Protein AF-A0A0L6VME2-F1 (afdb_monomer)

Secondary structure (DSSP, 8-state):
--PPP-HHHHHHHHHHHHHHHHHHHHS-HHHHHHHHHHHHIIIIII-TTHHHHHHHH---TT----GGGS--TTHHHHHHHHHHTS-EEEESTT-EEE--SSS----PPPEEEEE-SSS-EEEE--S-GGGSSSPPPP--

Foldseek 3Di:
DDDDDPPVVVVVVVVVVVVVVVVLVPDDPVLNVLVVVVVCCCVPVQCPPPPLQCVLCDDDPDDPNDPSVDDDPPNVQQVCCQVVVAKEWEDDVDTDIDHHSSDDDDDDQYWYWYQDVDNDIDTDDDPDSPPPDDDDDPDD

Organism: NCBI:txid27349

Nearest PDB structures (foldseek):
  4bou-assembly1_A-2  TM=4.539E-01  e=1.266E+00  Homo sapiens
  3phw-assembly3_E  TM=4.637E-01  e=2.120E+00  Crimean-Congo hemorrhagic fever virus strain IbAr10200
  7pl7-assembly1_A  TM=4.457E-01  e=4.596E+00  Saccharomyces cerevisiae
  8cas-assembly1_x  TM=3.326E-01  e=4.596E+00  Saccharomyces cerevisiae W303

Mean predicted aligned error: 12.72 Å

pLDDT: mean 76.54, std 13.93, range [37.0, 94.31]

Structure (mmCIF, N/CA/C/O backbone):
data_AF-A0A0L6VME2-F1
#
_entry.id   AF-A0A0L6VME2-F1
#
loop_
_atom_site.group_PDB
_atom_site.id
_atom_site.type_symbol
_atom_site.label_atom_id
_atom_site.label_alt_id
_atom_site.label_comp_id
_atom_site.label_asym_id
_atom_site.label_entity_id
_atom_site.label_seq_id
_atom_site.pdbx_PDB_ins_code
_atom_site.Cartn_x
_atom_site.Cartn_y
_atom_site.Cartn_z
_atom_site.occupancy
_atom_site.B_iso_or_equiv
_atom_site.auth_seq_id
_atom_site.auth_comp_id
_atom_site.auth_asym_id
_atom_site.auth_atom_id
_atom_site.pdbx_PDB_model_num
ATOM 1 N N . ASP A 1 1 ? 18.064 25.809 -27.129 1.00 37.00 1 ASP A N 1
ATOM 2 C CA . ASP A 1 1 ? 16.625 25.497 -27.168 1.00 37.00 1 ASP A CA 1
ATOM 3 C C . ASP A 1 1 ? 16.072 25.312 -25.768 1.00 37.00 1 ASP A C 1
ATOM 5 O O . ASP A 1 1 ? 16.324 24.297 -25.136 1.00 37.00 1 ASP A O 1
ATOM 9 N N . LEU A 1 2 ? 15.402 26.344 -25.249 1.00 39.47 2 LEU A N 1
ATOM 10 C CA . LEU A 1 2 ? 14.702 26.310 -23.964 1.00 39.47 2 LEU A CA 1
ATOM 11 C C . LEU A 1 2 ? 13.252 25.902 -24.243 1.00 39.47 2 LEU A C 1
ATOM 13 O O . LEU A 1 2 ? 12.488 26.678 -24.816 1.00 39.47 2 LEU A O 1
ATOM 17 N N . THR A 1 3 ? 12.883 24.675 -23.890 1.00 46.56 3 THR A N 1
ATOM 18 C CA . THR A 1 3 ? 11.490 24.215 -23.925 1.00 46.56 3 THR A CA 1
ATOM 19 C C . THR A 1 3 ? 10.627 25.070 -22.987 1.00 46.56 3 THR A C 1
ATOM 21 O O . THR A 1 3 ? 11.062 25.334 -21.862 1.00 46.56 3 THR A O 1
ATOM 24 N N . PRO A 1 4 ? 9.417 25.499 -23.394 1.00 47.38 4 PRO A N 1
ATOM 25 C CA . PRO A 1 4 ? 8.531 26.263 -22.523 1.00 47.38 4 PRO A CA 1
ATOM 26 C C . PRO A 1 4 ? 8.139 25.419 -21.308 1.00 47.38 4 PRO A C 1
ATOM 28 O O . PRO A 1 4 ? 7.663 24.295 -21.461 1.00 47.38 4 PRO A O 1
ATOM 31 N N . LEU A 1 5 ? 8.343 25.963 -20.108 1.00 47.47 5 LEU A N 1
ATOM 32 C CA . LEU A 1 5 ? 7.881 25.360 -18.862 1.00 47.47 5 LEU A CA 1
ATOM 33 C C . LEU A 1 5 ? 6.345 25.269 -18.907 1.00 47.47 5 LEU A C 1
ATOM 35 O O . LEU A 1 5 ? 5.666 26.272 -19.127 1.00 47.47 5 LEU A O 1
ATOM 39 N N . ASP A 1 6 ? 5.807 24.064 -18.741 1.00 46.47 6 ASP A N 1
ATOM 40 C CA . ASP A 1 6 ? 4.380 23.754 -18.846 1.00 46.47 6 ASP A CA 1
ATOM 41 C C . ASP A 1 6 ? 3.564 24.470 -17.745 1.00 46.47 6 ASP A C 1
ATOM 43 O O . ASP A 1 6 ? 3.456 24.017 -16.602 1.00 46.47 6 ASP A O 1
ATOM 47 N N . TYR A 1 7 ? 2.987 25.627 -18.089 1.00 46.44 7 TYR A N 1
ATOM 48 C CA . TYR A 1 7 ? 2.156 26.465 -17.212 1.00 46.44 7 TYR A CA 1
ATOM 49 C C . TYR A 1 7 ? 0.909 25.739 -16.660 1.00 46.44 7 TYR A C 1
ATOM 51 O O . TYR A 1 7 ? 0.327 26.176 -15.663 1.00 46.44 7 TYR A O 1
ATOM 59 N N . SER A 1 8 ? 0.492 24.623 -17.270 1.00 51.44 8 SER A N 1
ATOM 60 C CA . SER A 1 8 ? -0.668 23.839 -16.827 1.00 51.44 8 SER A CA 1
ATOM 61 C C . SER A 1 8 ? -0.416 23.135 -15.488 1.00 51.44 8 SER A C 1
ATOM 63 O O . SER A 1 8 ? -1.278 23.122 -14.603 1.00 51.44 8 SER A O 1
ATOM 65 N N . GLN A 1 9 ? 0.796 22.616 -15.284 1.00 50.75 9 GLN A N 1
ATOM 66 C CA . GLN A 1 9 ? 1.153 21.865 -14.077 1.00 50.75 9 GLN A CA 1
ATOM 67 C C . GLN A 1 9 ? 1.277 22.768 -12.844 1.00 50.75 9 GLN A C 1
ATOM 69 O O . GLN A 1 9 ? 0.883 22.388 -11.741 1.00 50.75 9 GLN A O 1
ATOM 74 N N . THR A 1 10 ? 1.756 24.001 -13.021 1.00 57.34 10 THR A N 1
ATOM 75 C CA . THR A 1 10 ? 1.914 24.971 -11.924 1.00 57.34 10 THR A CA 1
ATOM 76 C C . THR A 1 10 ? 0.573 25.444 -11.366 1.00 57.34 10 THR A C 1
ATOM 78 O O . THR A 1 10 ? 0.460 25.678 -10.161 1.00 57.34 10 THR A O 1
ATOM 81 N N . SER A 1 11 ? -0.457 25.555 -12.210 1.00 66.06 11 SER A N 1
ATOM 82 C CA . SER A 1 11 ? -1.818 25.895 -11.778 1.00 66.06 11 SER A CA 1
ATOM 83 C C . SER A 1 11 ? -2.449 24.769 -10.954 1.00 66.06 11 SER A C 1
ATOM 85 O O . SER A 1 11 ? -2.953 25.025 -9.859 1.00 66.06 11 SER A O 1
ATOM 87 N N . HIS A 1 12 ? -2.328 23.520 -11.415 1.00 55.12 12 HIS A N 1
ATOM 88 C CA . HIS A 1 12 ? -2.872 22.364 -10.702 1.00 55.12 12 HIS A CA 1
ATOM 89 C C . HIS A 1 12 ? -2.216 22.175 -9.323 1.00 55.12 12 HIS A C 1
ATOM 91 O O . HIS A 1 12 ? -2.899 21.900 -8.330 1.00 55.12 12 HIS A O 1
ATOM 97 N N . THR A 1 13 ? -0.897 22.342 -9.243 1.00 63.59 13 THR A N 1
ATOM 98 C CA . THR A 1 13 ? -0.157 22.222 -7.982 1.00 63.59 13 THR A CA 1
ATOM 99 C C . THR A 1 13 ? -0.572 23.299 -6.982 1.00 63.59 13 THR A C 1
ATOM 101 O O . THR A 1 13 ? -0.812 22.986 -5.817 1.00 63.59 13 THR A O 1
ATOM 104 N N . LYS A 1 14 ? -0.746 24.551 -7.428 1.00 68.69 14 LYS A N 1
ATOM 105 C CA . LYS A 1 14 ? -1.225 25.642 -6.564 1.00 68.69 14 LYS A CA 1
ATOM 106 C C . LYS A 1 14 ? -2.613 25.360 -5.998 1.00 68.69 14 LYS A C 1
ATOM 108 O O . LYS A 1 14 ? -2.819 25.529 -4.803 1.00 68.69 14 LYS A O 1
ATOM 113 N N . GLU A 1 15 ? -3.533 24.871 -6.823 1.00 73.06 15 GLU A N 1
ATOM 114 C CA . GLU A 1 15 ? -4.885 24.534 -6.374 1.00 73.06 15 GLU A CA 1
ATOM 115 C C . GLU A 1 15 ? -4.884 23.428 -5.305 1.00 73.06 15 GLU A C 1
ATOM 117 O O . GLU A 1 15 ? -5.576 23.536 -4.290 1.00 73.06 15 GLU A O 1
ATOM 122 N N . LYS A 1 16 ? -4.067 22.383 -5.493 1.00 70.62 16 LYS A N 1
ATOM 123 C CA . LYS A 1 16 ? -3.894 21.310 -4.501 1.00 70.62 16 LYS A CA 1
ATOM 124 C C . LYS A 1 16 ? -3.357 21.848 -3.173 1.00 70.62 16 LYS A C 1
ATOM 126 O O . LYS A 1 16 ? -3.904 21.510 -2.127 1.00 70.62 16 LYS A O 1
ATOM 131 N N . ILE A 1 17 ? -2.347 22.719 -3.217 1.00 72.44 17 ILE A N 1
ATOM 132 C CA . ILE A 1 17 ? -1.782 23.360 -2.019 1.00 72.44 17 ILE A CA 1
ATOM 133 C C . ILE A 1 17 ? -2.854 24.181 -1.294 1.00 72.44 17 ILE A C 1
ATOM 135 O O . ILE A 1 17 ? -3.020 24.032 -0.085 1.00 72.44 17 ILE A O 1
ATOM 139 N N . THR A 1 18 ? -3.634 24.985 -2.019 1.00 82.50 18 THR A N 1
ATOM 140 C CA . THR A 1 18 ? -4.702 25.801 -1.425 1.00 82.50 18 THR A CA 1
ATOM 141 C C . THR A 1 18 ? -5.779 24.946 -0.754 1.00 82.50 18 THR A C 1
ATOM 143 O O . THR A 1 18 ? -6.236 25.285 0.336 1.00 82.50 18 THR A O 1
ATOM 146 N N . ARG A 1 19 ? -6.159 23.809 -1.351 1.00 74.81 19 ARG A N 1
ATOM 147 C CA . ARG A 1 19 ? -7.125 22.878 -0.741 1.00 74.81 19 ARG A CA 1
ATOM 148 C C . ARG A 1 19 ? -6.590 22.242 0.542 1.00 74.81 19 ARG A C 1
ATOM 150 O O . ARG A 1 19 ? -7.326 22.164 1.521 1.00 74.81 19 ARG A O 1
ATOM 157 N N . ILE A 1 20 ? -5.319 21.837 0.557 1.00 75.62 20 ILE A N 1
ATOM 158 C CA . ILE A 1 20 ? -4.669 21.292 1.760 1.00 75.62 20 ILE A CA 1
ATOM 159 C C . ILE A 1 20 ? -4.629 22.354 2.862 1.00 75.62 20 ILE A C 1
ATOM 161 O O . ILE A 1 20 ? -5.019 22.083 3.995 1.00 75.62 20 ILE A O 1
ATOM 165 N N . GLN A 1 21 ? -4.239 23.585 2.524 1.00 78.25 21 GLN A N 1
ATOM 166 C CA . GLN A 1 21 ? -4.208 24.700 3.473 1.00 78.25 21 GLN A CA 1
ATOM 167 C C . GLN A 1 21 ? -5.590 24.994 4.065 1.00 78.25 21 GLN A C 1
ATOM 169 O O . GLN A 1 21 ? -5.711 25.147 5.279 1.00 78.25 21 GLN A O 1
ATOM 174 N N . ALA A 1 22 ? -6.636 25.019 3.236 1.00 83.19 22 ALA A N 1
ATOM 175 C CA . ALA A 1 22 ? -8.007 25.205 3.704 1.00 83.19 22 ALA A CA 1
ATOM 176 C C . ALA A 1 22 ? -8.451 24.060 4.632 1.00 83.19 22 ALA A C 1
ATOM 178 O O . ALA A 1 22 ? -9.025 24.313 5.688 1.00 83.19 22 ALA A O 1
ATOM 179 N N . SER A 1 23 ? -8.118 22.811 4.291 1.00 77.38 23 SER A N 1
ATOM 180 C CA . SER A 1 23 ? -8.423 21.647 5.130 1.00 77.38 23 SER A CA 1
ATOM 181 C C . SER A 1 23 ? -7.748 21.736 6.503 1.00 77.38 23 SER A C 1
ATOM 183 O O . SER A 1 23 ? -8.403 21.531 7.523 1.00 77.38 23 SER A O 1
ATOM 185 N N . LEU A 1 24 ? -6.466 22.112 6.554 1.00 76.81 24 LEU A N 1
ATOM 186 C CA . LEU A 1 24 ? -5.713 22.271 7.807 1.00 76.81 24 LEU A CA 1
ATOM 187 C C . LEU A 1 24 ? -6.274 23.387 8.704 1.00 76.81 24 LEU A C 1
ATOM 189 O O . LEU A 1 24 ? -6.203 23.298 9.933 1.00 76.81 24 LEU A O 1
ATOM 193 N N . GLN A 1 25 ? -6.846 24.435 8.104 1.00 83.31 25 GLN A N 1
ATOM 194 C CA . GLN A 1 25 ? -7.481 25.534 8.835 1.00 83.31 25 GLN A CA 1
ATOM 195 C C . GLN A 1 25 ? -8.808 25.130 9.484 1.00 83.31 25 GLN A C 1
ATOM 197 O O . GLN A 1 25 ? -9.158 25.688 10.521 1.00 83.31 25 GLN A O 1
ATOM 202 N N . THR A 1 26 ? -9.518 24.150 8.916 1.00 88.38 26 THR A N 1
ATOM 203 C CA . THR A 1 26 ? -10.783 23.641 9.477 1.00 88.38 26 THR A CA 1
ATOM 204 C C . THR A 1 26 ? -10.606 22.631 10.613 1.00 88.38 26 THR A C 1
ATOM 206 O O . THR A 1 26 ? -11.573 22.328 11.305 1.00 88.38 26 THR A O 1
ATOM 209 N N . MET A 1 27 ? -9.388 22.128 10.829 1.00 87.25 27 MET A N 1
ATOM 210 C CA . MET A 1 27 ? -9.078 21.149 11.876 1.00 87.25 27 MET A CA 1
ATOM 211 C C . MET A 1 27 ? -8.888 21.801 13.246 1.00 87.25 27 MET A C 1
ATOM 213 O O . MET A 1 27 ? -8.361 22.919 13.355 1.00 87.25 27 MET A O 1
ATOM 217 N N . THR A 1 28 ? -9.240 21.063 14.300 1.00 90.94 28 THR A N 1
ATOM 218 C CA . THR A 1 28 ? -8.889 21.446 15.672 1.00 90.94 28 THR A CA 1
ATOM 219 C C . THR A 1 28 ? -7.365 21.444 15.866 1.00 90.94 28 THR A C 1
ATOM 221 O O . THR A 1 28 ? -6.650 20.761 15.128 1.00 90.94 28 THR A O 1
ATOM 224 N N . PRO A 1 29 ? -6.827 22.185 16.855 1.00 85.31 29 PRO A N 1
ATOM 225 C CA . PRO A 1 29 ? -5.385 22.210 17.115 1.00 85.31 29 PRO A CA 1
ATOM 226 C C . PRO A 1 29 ? -4.779 20.814 17.322 1.00 85.31 29 PRO A C 1
ATOM 228 O O . PRO A 1 29 ? -3.726 20.527 16.766 1.00 85.31 29 PRO A O 1
ATOM 231 N N . PHE A 1 30 ? -5.488 19.936 18.038 1.00 77.88 30 PHE A N 1
ATOM 232 C CA . PHE A 1 30 ? -5.061 18.560 18.304 1.00 77.88 30 PHE A CA 1
ATOM 233 C C . PHE A 1 30 ? -5.048 17.683 17.041 1.00 77.88 30 PHE A C 1
ATOM 235 O O . PHE A 1 30 ? -4.090 16.959 16.786 1.00 77.88 30 PHE A O 1
ATOM 242 N N . GLU A 1 31 ? -6.092 17.760 16.211 1.00 74.62 31 GLU A N 1
ATOM 243 C CA . GLU A 1 31 ? -6.132 17.025 14.938 1.00 74.62 31 GLU A CA 1
ATOM 244 C C . GLU A 1 31 ? -5.047 17.506 13.976 1.00 74.62 31 GLU A C 1
ATOM 246 O O . GLU A 1 31 ? -4.447 16.700 13.269 1.00 74.62 31 GLU A O 1
ATOM 251 N N . ARG A 1 32 ? -4.776 18.815 13.969 1.00 78.19 32 ARG A N 1
ATOM 252 C CA . ARG A 1 32 ? -3.732 19.419 13.143 1.00 78.19 32 ARG A CA 1
ATOM 253 C C . ARG A 1 32 ? -2.344 18.939 13.549 1.00 78.19 32 ARG A C 1
ATOM 255 O O . ARG A 1 32 ? -1.564 18.617 12.664 1.00 78.19 32 ARG A O 1
ATOM 262 N N . GLU A 1 33 ? -2.053 18.883 14.846 1.00 78.06 33 GLU A N 1
ATOM 263 C CA . GLU A 1 33 ? -0.786 18.366 15.380 1.00 78.06 33 GLU A CA 1
ATOM 264 C C . GLU A 1 33 ? -0.575 16.909 14.955 1.00 78.06 33 GLU A C 1
ATOM 266 O O . GLU A 1 33 ? 0.392 16.612 14.264 1.00 78.06 33 GLU A O 1
ATOM 271 N N . LYS A 1 34 ? -1.570 16.038 15.172 1.00 75.31 34 LYS A N 1
ATOM 272 C CA . LYS A 1 34 ? -1.517 14.640 14.707 1.00 75.31 34 LYS A CA 1
ATOM 273 C C . LYS A 1 34 ? -1.307 14.521 13.187 1.00 75.31 34 LYS A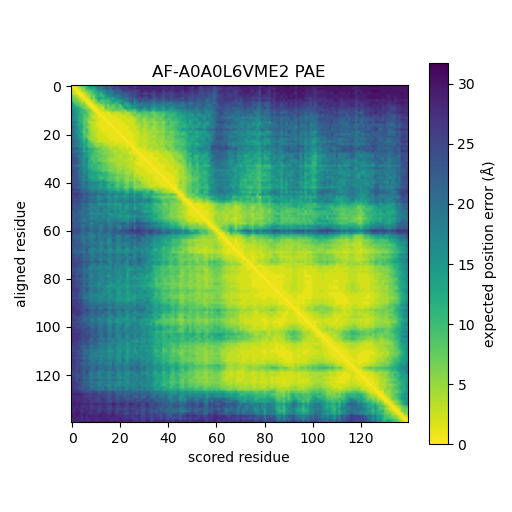 C 1
ATOM 275 O O . LYS A 1 34 ? -0.630 13.606 12.711 1.00 75.31 34 LYS A O 1
ATOM 280 N N . HIS A 1 35 ? -1.925 15.411 12.412 1.00 72.38 35 HIS A N 1
ATOM 281 C CA . HIS A 1 35 ? -1.794 15.419 10.956 1.00 72.38 35 HIS A CA 1
ATOM 282 C C . HIS A 1 35 ? -0.402 15.881 10.507 1.00 72.38 35 HIS A C 1
ATOM 284 O O . HIS A 1 35 ? 0.148 15.319 9.564 1.00 72.38 35 HIS A O 1
ATOM 290 N N . LEU A 1 36 ? 0.177 16.872 11.189 1.00 76.19 36 LEU A N 1
ATOM 291 C 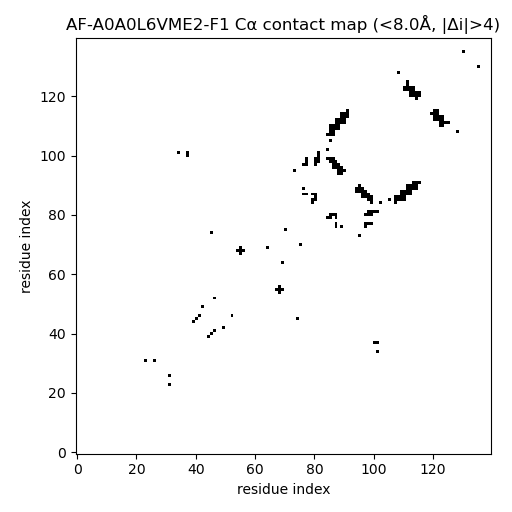CA . LEU A 1 36 ? 1.538 17.344 10.942 1.00 76.19 36 LEU A CA 1
ATOM 292 C C . LEU A 1 36 ? 2.573 16.291 11.342 1.00 76.19 36 LEU A C 1
ATOM 294 O O . LEU A 1 36 ? 3.442 16.007 10.527 1.00 76.19 36 LEU A O 1
ATOM 298 N N . ASP A 1 37 ? 2.403 15.629 12.486 1.00 72.25 37 ASP A N 1
ATOM 299 C CA . ASP A 1 37 ? 3.259 14.515 12.913 1.00 72.25 37 ASP A CA 1
ATOM 300 C C . ASP A 1 37 ? 3.214 13.354 11.910 1.00 72.25 37 ASP A C 1
ATOM 302 O O . ASP A 1 37 ? 4.234 12.743 11.605 1.00 72.25 37 ASP A O 1
ATOM 306 N N . SER A 1 38 ? 2.037 13.060 11.338 1.00 66.62 38 SER A N 1
ATOM 307 C CA . SER A 1 38 ? 1.924 12.067 10.258 1.00 66.62 38 SER A CA 1
ATOM 308 C C . SER A 1 38 ? 2.665 12.510 8.998 1.00 66.62 38 SER A C 1
ATOM 310 O O . SER A 1 38 ? 3.317 11.692 8.358 1.00 66.62 38 SER A O 1
ATOM 312 N N . ILE A 1 39 ? 2.588 13.792 8.627 1.00 71.44 39 ILE A N 1
ATOM 313 C CA . ILE A 1 39 ? 3.311 14.337 7.468 1.00 71.44 39 ILE A CA 1
ATOM 314 C C . ILE A 1 39 ? 4.823 14.293 7.708 1.00 71.44 39 ILE A C 1
ATOM 316 O O . ILE A 1 39 ? 5.560 13.878 6.818 1.00 71.44 39 ILE A O 1
ATOM 320 N N . GLU A 1 40 ? 5.286 14.686 8.889 1.00 70.12 40 GLU A N 1
ATOM 321 C CA . GLU A 1 40 ? 6.695 14.649 9.284 1.00 70.12 40 GLU A CA 1
ATOM 322 C C . GLU A 1 40 ? 7.215 13.210 9.308 1.00 70.12 40 GLU A C 1
ATOM 324 O O . GLU A 1 40 ? 8.219 12.913 8.670 1.00 70.12 40 GLU A O 1
ATOM 329 N N . TRP A 1 41 ? 6.468 12.275 9.900 1.00 65.69 41 TRP A N 1
ATOM 330 C CA . TRP A 1 41 ? 6.803 10.850 9.874 1.00 65.69 41 TRP A CA 1
ATOM 331 C C . TRP A 1 41 ? 6.893 10.295 8.448 1.00 65.69 41 TRP A C 1
ATOM 333 O O . TRP A 1 41 ? 7.823 9.551 8.121 1.00 65.69 41 TRP A O 1
ATOM 343 N N . ILE A 1 42 ? 5.961 10.690 7.577 1.00 63.78 42 ILE A N 1
ATOM 344 C CA . ILE A 1 42 ? 6.000 10.338 6.158 1.00 63.78 42 ILE A CA 1
ATOM 345 C C . ILE A 1 42 ? 7.278 10.907 5.512 1.00 63.78 42 ILE A C 1
ATOM 347 O O . ILE A 1 42 ? 8.0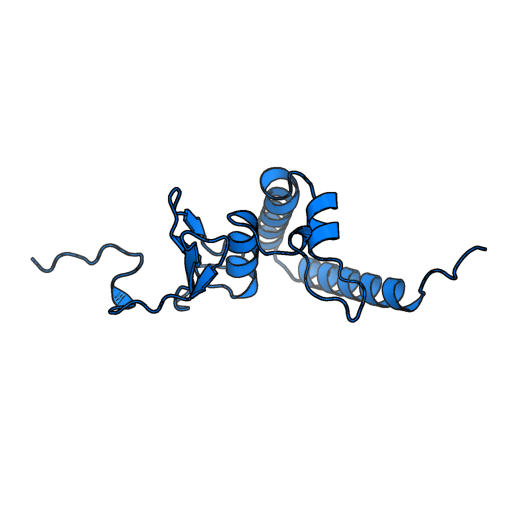04 10.177 4.838 1.00 63.78 42 ILE A O 1
ATOM 351 N N . LEU A 1 43 ? 7.585 12.187 5.714 1.00 66.12 43 LEU A N 1
ATOM 352 C CA . LEU A 1 43 ? 8.706 12.860 5.053 1.00 66.12 43 LEU A CA 1
ATOM 353 C C . LEU A 1 43 ? 10.082 12.419 5.577 1.00 66.12 43 LEU A C 1
ATOM 355 O O . LEU A 1 43 ? 10.997 12.251 4.774 1.00 66.12 43 LEU A O 1
ATOM 359 N N . GLU A 1 44 ? 10.232 12.204 6.882 1.00 62.62 44 GLU A N 1
ATOM 360 C CA . GLU A 1 44 ? 11.519 11.921 7.530 1.00 62.62 44 GLU A CA 1
ATOM 361 C C . GLU A 1 44 ? 11.795 10.423 7.706 1.00 62.62 44 GLU A C 1
ATOM 363 O O . GLU A 1 44 ? 12.925 9.964 7.521 1.00 62.62 44 GLU A O 1
ATOM 368 N N . GLY A 1 45 ? 10.769 9.642 8.052 1.00 58.19 45 GLY A N 1
ATOM 369 C CA . GLY A 1 45 ? 10.910 8.222 8.382 1.00 58.19 45 GLY A CA 1
ATOM 370 C C . GLY A 1 45 ? 10.681 7.274 7.207 1.00 58.19 45 GLY A C 1
ATOM 371 O O . GLY A 1 45 ? 11.184 6.152 7.218 1.00 58.19 45 GLY A O 1
ATOM 372 N N . PHE A 1 46 ? 9.922 7.701 6.196 1.00 59.00 46 PHE A N 1
ATOM 373 C CA . PHE A 1 46 ? 9.407 6.804 5.160 1.00 59.00 46 PHE A CA 1
ATOM 374 C C . PHE A 1 46 ? 9.994 7.068 3.762 1.00 59.00 46 PHE A C 1
ATOM 376 O O . PHE A 1 46 ? 10.279 6.120 3.024 1.00 59.00 46 PHE A O 1
ATOM 383 N N . PHE A 1 47 ? 10.275 8.325 3.414 1.00 60.94 47 PHE A N 1
ATOM 384 C CA . PHE A 1 47 ? 10.942 8.704 2.165 1.00 60.94 47 PHE A CA 1
ATOM 385 C C . PHE A 1 47 ? 12.445 8.965 2.372 1.00 60.94 47 PHE A C 1
ATOM 387 O O . PHE A 1 47 ? 12.916 10.082 2.181 1.00 60.94 47 PHE A O 1
ATOM 394 N N . HIS A 1 48 ? 13.250 7.936 2.672 1.00 58.84 48 HIS A N 1
ATOM 395 C CA . HIS A 1 48 ? 14.721 8.097 2.731 1.00 58.84 48 HIS A CA 1
ATOM 396 C C . HIS A 1 48 ? 15.336 8.614 1.416 1.00 58.84 48 HIS A C 1
ATOM 398 O O . HIS A 1 48 ? 16.480 9.066 1.393 1.00 58.84 48 HIS A O 1
ATOM 404 N N . ASN A 1 49 ? 14.586 8.543 0.312 1.00 67.38 49 ASN A N 1
ATOM 405 C CA . ASN A 1 49 ? 14.942 9.172 -0.947 1.00 67.38 49 ASN A CA 1
ATOM 406 C C . ASN A 1 49 ? 13.682 9.659 -1.685 1.00 67.38 49 ASN A C 1
ATOM 408 O O . ASN A 1 49 ? 13.148 8.983 -2.571 1.00 67.38 49 ASN A O 1
ATOM 412 N N . LEU A 1 50 ? 13.194 10.833 -1.273 1.00 70.50 50 LEU A N 1
ATOM 413 C CA . LEU A 1 50 ? 12.034 11.505 -1.866 1.00 70.50 50 LEU A CA 1
ATOM 414 C C . LEU A 1 50 ? 12.189 11.686 -3.385 1.00 70.50 50 LEU A C 1
ATOM 416 O O . LEU A 1 50 ? 11.229 11.492 -4.125 1.00 70.50 50 LEU A O 1
ATOM 420 N N . GLU A 1 51 ? 13.398 12.004 -3.853 1.00 71.56 51 GLU A N 1
ATOM 421 C CA . GLU A 1 51 ? 13.697 12.197 -5.276 1.00 71.56 51 GLU A CA 1
ATOM 422 C C . GLU A 1 51 ? 13.525 10.905 -6.074 1.00 71.56 51 GLU A C 1
ATOM 424 O O . GLU A 1 51 ? 12.852 10.902 -7.105 1.00 71.56 51 GLU A O 1
ATOM 429 N N . ASN A 1 52 ? 14.058 9.789 -5.569 1.00 71.31 52 ASN A N 1
ATOM 430 C CA . ASN A 1 52 ? 13.877 8.485 -6.195 1.00 71.31 52 ASN A CA 1
ATOM 431 C C . ASN A 1 52 ? 12.397 8.130 -6.263 1.00 71.31 52 ASN A C 1
ATOM 433 O O . ASN A 1 52 ? 11.924 7.755 -7.327 1.00 71.31 52 ASN A O 1
ATOM 437 N N . MET A 1 53 ? 11.648 8.279 -5.168 1.00 70.81 53 MET A N 1
ATOM 438 C CA . MET A 1 53 ? 10.218 7.965 -5.178 1.00 70.81 53 MET A CA 1
ATOM 439 C C . MET A 1 53 ? 9.412 8.875 -6.103 1.00 70.81 53 MET A C 1
ATOM 441 O O . MET A 1 53 ? 8.547 8.384 -6.827 1.00 70.81 53 MET A O 1
ATOM 445 N N . ALA A 1 54 ? 9.716 10.172 -6.136 1.00 75.81 54 ALA A N 1
ATOM 446 C CA . ALA A 1 54 ? 9.121 11.086 -7.102 1.00 75.81 54 ALA A CA 1
ATOM 447 C C . ALA A 1 54 ? 9.416 10.627 -8.538 1.00 75.81 54 ALA A C 1
ATOM 449 O O . ALA A 1 54 ? 8.502 10.587 -9.357 1.00 75.81 54 ALA A O 1
ATOM 450 N N . ALA A 1 55 ? 10.646 10.192 -8.821 1.00 74.69 55 ALA A N 1
ATOM 451 C CA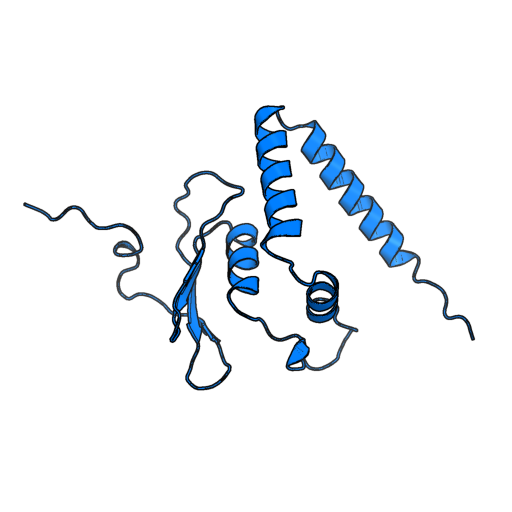 . ALA A 1 55 ? 11.027 9.639 -10.117 1.00 74.69 55 ALA A CA 1
ATOM 452 C C . ALA A 1 55 ? 10.338 8.297 -10.438 1.00 74.69 55 ALA A C 1
ATOM 454 O O . ALA A 1 55 ? 10.040 8.051 -11.601 1.00 74.69 55 ALA A O 1
ATOM 455 N N . GLN A 1 56 ? 10.044 7.447 -9.445 1.00 72.94 56 GLN A N 1
ATOM 456 C CA . GLN A 1 56 ? 9.287 6.200 -9.659 1.00 72.94 56 GLN A CA 1
ATOM 457 C C . GLN A 1 56 ? 7.815 6.462 -10.010 1.00 72.94 56 GLN A C 1
ATOM 459 O O . GLN A 1 56 ? 7.216 5.705 -10.771 1.00 72.94 56 GLN A O 1
ATOM 464 N N . ILE A 1 57 ? 7.222 7.515 -9.437 1.00 74.38 57 ILE A N 1
ATOM 465 C CA . ILE A 1 57 ? 5.808 7.879 -9.634 1.00 74.38 57 ILE A CA 1
ATOM 466 C C . ILE A 1 57 ? 5.631 8.767 -10.877 1.00 74.38 57 ILE A C 1
ATOM 468 O O . ILE A 1 57 ? 4.559 8.781 -11.489 1.00 74.38 57 ILE A O 1
ATOM 472 N N . TRP A 1 58 ? 6.665 9.516 -11.267 1.00 79.88 58 TRP A N 1
ATOM 473 C CA . TRP A 1 58 ? 6.627 10.402 -12.424 1.00 79.88 58 TRP A CA 1
ATOM 474 C C . TRP A 1 58 ? 6.689 9.618 -13.737 1.00 79.88 58 TRP A C 1
ATOM 476 O O . TRP A 1 58 ? 7.745 9.163 -14.164 1.00 79.88 58 TRP A O 1
ATOM 486 N N . VAL A 1 59 ? 5.550 9.506 -14.419 1.00 70.25 59 VAL A N 1
ATOM 487 C CA . VAL A 1 59 ? 5.442 8.804 -15.704 1.00 70.25 59 VAL A CA 1
ATOM 488 C C . VAL A 1 59 ? 5.226 9.808 -16.837 1.00 70.25 59 VAL A C 1
ATOM 490 O O . VAL A 1 59 ? 4.187 10.468 -16.906 1.00 70.25 59 VAL A O 1
ATOM 493 N N . ASP A 1 60 ? 6.173 9.876 -17.777 1.00 72.31 60 ASP A N 1
ATOM 494 C CA . ASP A 1 60 ? 5.947 10.525 -19.074 1.00 72.31 60 ASP A CA 1
ATOM 495 C C . ASP A 1 60 ? 4.888 9.748 -19.870 1.00 72.31 60 ASP A C 1
ATOM 497 O O . ASP A 1 60 ? 4.939 8.519 -19.980 1.00 72.31 60 ASP A O 1
ATOM 501 N N . LYS A 1 61 ? 3.913 10.465 -20.440 1.00 73.50 61 LYS A N 1
ATOM 502 C CA . LYS A 1 61 ? 2.721 9.861 -21.056 1.00 73.50 61 LYS A CA 1
ATOM 503 C C . LYS A 1 61 ? 3.090 8.820 -22.135 1.00 73.50 61 LYS A C 1
ATOM 505 O O . LYS A 1 61 ? 3.888 9.091 -23.028 1.00 73.50 61 LYS A O 1
ATOM 510 N N . ASN A 1 62 ? 2.413 7.666 -22.077 1.00 71.00 62 ASN A N 1
ATOM 511 C CA . ASN A 1 62 ? 2.352 6.593 -23.088 1.00 71.00 62 ASN A CA 1
ATOM 512 C C . ASN A 1 62 ? 3.580 5.673 -23.268 1.00 71.00 62 ASN A C 1
ATOM 514 O O . ASN A 1 62 ? 3.760 5.115 -24.351 1.00 71.00 62 ASN A O 1
ATOM 518 N N . LYS A 1 63 ? 4.398 5.442 -22.233 1.00 79.69 63 LYS A N 1
ATOM 519 C CA . LYS A 1 63 ? 5.457 4.410 -22.270 1.00 79.69 63 LYS A CA 1
ATOM 520 C C . LYS A 1 63 ? 5.107 3.188 -21.402 1.00 79.69 63 LYS A C 1
ATOM 522 O O . LYS A 1 63 ? 4.401 3.346 -20.406 1.00 79.69 63 LYS A O 1
ATOM 527 N N . PRO A 1 64 ? 5.592 1.976 -21.746 1.00 80.88 64 PRO A N 1
ATOM 528 C CA . PRO A 1 64 ? 5.491 0.810 -20.869 1.00 80.88 64 PRO A CA 1
ATOM 529 C C . PRO A 1 64 ? 6.115 1.076 -19.491 1.00 80.88 64 PRO A C 1
ATOM 531 O O . PRO A 1 64 ? 7.155 1.727 -19.398 1.00 80.88 64 PRO A O 1
ATOM 534 N N . CYS A 1 65 ? 5.500 0.542 -18.432 1.00 83.81 65 C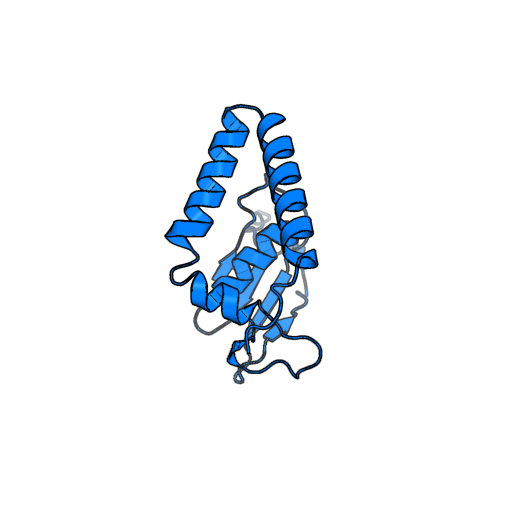YS A N 1
ATOM 535 C CA . CYS A 1 65 ? 6.002 0.662 -17.062 1.00 83.81 65 CYS A CA 1
ATOM 536 C C . CYS A 1 65 ? 7.292 -0.158 -16.888 1.00 83.81 65 CYS A C 1
ATOM 538 O O . CYS A 1 65 ? 7.263 -1.391 -16.821 1.00 83.81 65 CYS A O 1
ATOM 540 N N . VAL A 1 66 ? 8.435 0.527 -16.853 1.00 85.81 66 VAL A N 1
ATOM 541 C CA . VAL A 1 66 ? 9.752 -0.095 -16.655 1.00 85.81 66 VAL A CA 1
ATOM 542 C C . VAL A 1 66 ? 9.983 -0.445 -15.181 1.00 85.81 66 VAL A C 1
ATOM 544 O O . VAL A 1 66 ? 9.350 0.131 -14.303 1.00 85.81 66 VAL A O 1
ATOM 547 N N . ILE A 1 67 ? 10.920 -1.360 -14.901 1.00 86.31 67 ILE A N 1
ATOM 548 C CA . ILE A 1 67 ? 11.186 -1.898 -13.547 1.00 86.31 67 ILE A CA 1
ATOM 549 C C . ILE A 1 67 ? 11.427 -0.801 -12.503 1.00 86.31 67 ILE A C 1
ATOM 551 O O . ILE A 1 67 ? 11.002 -0.938 -11.361 1.00 86.31 67 ILE A O 1
ATOM 555 N N . SER A 1 68 ? 12.060 0.313 -12.881 1.00 82.50 68 SER A N 1
ATOM 556 C CA . SER A 1 68 ? 12.288 1.432 -11.959 1.00 82.50 68 SER A CA 1
ATOM 557 C C . SER A 1 68 ? 11.004 2.102 -11.463 1.00 82.50 68 SER A C 1
ATOM 559 O O . SER A 1 68 ? 11.064 2.814 -10.474 1.00 82.50 68 SER A O 1
ATOM 561 N N . HIS A 1 69 ? 9.867 1.874 -12.122 1.00 83.75 69 HIS A N 1
ATOM 562 C CA . HIS A 1 69 ? 8.550 2.401 -11.752 1.00 83.75 69 HIS A CA 1
ATOM 563 C C . HIS A 1 69 ? 7.658 1.321 -11.118 1.00 83.75 69 HIS A C 1
ATOM 565 O O . HIS A 1 69 ? 6.477 1.554 -10.858 1.00 83.75 69 HIS A O 1
ATOM 571 N N . TRP A 1 70 ? 8.180 0.107 -10.907 1.00 87.25 70 TRP A N 1
ATOM 572 C CA . TRP A 1 70 ? 7.417 -0.954 -10.262 1.00 87.25 70 TRP A CA 1
ATOM 573 C C . TRP A 1 70 ? 7.215 -0.643 -8.782 1.00 87.25 70 TRP A C 1
ATOM 575 O O . TRP A 1 70 ? 8.083 -0.085 -8.112 1.00 87.25 70 TRP A O 1
ATOM 585 N N . MET A 1 71 ? 6.060 -1.061 -8.266 1.00 84.31 71 MET A N 1
ATOM 586 C CA . MET A 1 71 ? 5.773 -0.990 -6.838 1.00 84.31 71 MET A CA 1
ATOM 587 C C . MET A 1 71 ? 6.825 -1.777 -6.053 1.00 84.31 71 MET A C 1
ATOM 589 O O . MET A 1 71 ? 7.174 -2.902 -6.413 1.00 84.31 71 MET A O 1
ATOM 593 N N . SER A 1 72 ? 7.297 -1.201 -4.953 1.00 83.88 72 SER A N 1
ATOM 594 C CA . SER A 1 72 ? 8.198 -1.858 -4.005 1.00 83.88 72 SER A CA 1
ATOM 595 C C . SER A 1 72 ? 7.580 -1.876 -2.609 1.00 83.88 72 SER A C 1
ATOM 597 O O . SER A 1 72 ? 6.899 -0.930 -2.210 1.00 83.88 72 SER A O 1
ATOM 599 N N . MET A 1 73 ? 7.782 -2.965 -1.869 1.00 84.44 73 MET A N 1
ATOM 600 C CA . MET A 1 73 ? 7.419 -3.074 -0.452 1.00 84.44 73 MET A CA 1
ATOM 601 C C . MET A 1 73 ? 8.683 -2.872 0.396 1.00 84.44 73 MET A C 1
ATOM 603 O O . MET A 1 73 ? 9.750 -3.321 -0.025 1.00 84.44 73 MET A O 1
ATOM 607 N N . PRO A 1 74 ? 8.602 -2.216 1.567 1.00 77.62 74 PRO A N 1
ATOM 608 C CA . PRO A 1 74 ? 7.383 -1.819 2.284 1.00 77.62 74 PRO A CA 1
ATOM 609 C C . PRO A 1 74 ? 6.747 -0.506 1.818 1.00 77.62 74 PRO A C 1
ATOM 611 O O . PRO A 1 74 ? 5.594 -0.238 2.137 1.00 77.62 74 PRO A O 1
ATOM 614 N N . THR A 1 75 ? 7.469 0.292 1.038 1.00 79.06 75 THR A N 1
ATOM 615 C CA . THR A 1 75 ? 7.078 1.641 0.631 1.00 79.06 75 THR A CA 1
ATOM 616 C C . THR A 1 75 ? 5.641 1.720 0.097 1.00 79.06 75 THR A C 1
ATOM 618 O O . THR A 1 75 ? 4.802 2.440 0.618 1.00 79.06 75 THR A O 1
ATOM 621 N N . THR A 1 76 ? 5.275 0.904 -0.882 1.00 85.81 76 THR A N 1
ATOM 622 C CA . THR A 1 76 ? 3.920 0.942 -1.457 1.00 85.81 76 THR A CA 1
ATOM 623 C C . THR A 1 76 ? 2.835 0.562 -0.437 1.00 85.81 76 THR A C 1
ATOM 625 O O . THR A 1 76 ? 1.717 1.060 -0.524 1.00 85.81 76 THR A O 1
ATOM 628 N N . GLY A 1 77 ? 3.153 -0.271 0.558 1.00 87.94 77 GLY A N 1
ATOM 629 C CA . GLY A 1 77 ? 2.213 -0.737 1.581 1.00 87.94 77 GLY A CA 1
ATOM 630 C C . GLY A 1 77 ? 1.615 0.401 2.407 1.00 87.94 77 GLY A C 1
ATOM 631 O O . GLY A 1 77 ? 0.397 0.465 2.554 1.00 87.94 77 GLY A O 1
ATOM 632 N N . ASN A 1 78 ? 2.442 1.349 2.855 1.00 82.56 78 ASN A N 1
ATOM 633 C CA . ASN A 1 78 ? 1.960 2.526 3.589 1.00 82.56 78 ASN A CA 1
ATOM 634 C C . ASN A 1 78 ? 1.148 3.481 2.697 1.00 82.56 78 ASN A C 1
ATOM 636 O O . ASN A 1 78 ? 0.165 4.060 3.144 1.00 82.56 78 ASN A O 1
ATOM 640 N N . LEU A 1 79 ? 1.485 3.626 1.412 1.00 85.62 79 LEU A N 1
ATOM 641 C CA . LEU A 1 79 ? 0.648 4.427 0.507 1.00 85.62 79 LEU A CA 1
ATOM 642 C C . LEU A 1 79 ? -0.736 3.795 0.322 1.00 85.62 79 LEU A C 1
ATOM 644 O O . LEU A 1 79 ? -1.745 4.495 0.352 1.00 85.62 79 LEU A O 1
ATOM 648 N N . LEU A 1 80 ? -0.790 2.472 0.156 1.00 90.38 80 LEU A N 1
ATOM 649 C CA . LEU A 1 80 ? -2.047 1.738 0.020 1.00 90.38 80 LEU A CA 1
ATOM 650 C C . LEU A 1 80 ? -2.902 1.839 1.288 1.00 90.38 80 LEU A C 1
ATOM 652 O O . LEU A 1 80 ? -4.116 2.020 1.181 1.00 90.38 80 LEU A O 1
ATOM 656 N N . VAL A 1 81 ? -2.282 1.745 2.468 1.00 90.56 81 VAL A N 1
ATOM 657 C CA . VAL A 1 81 ? -3.004 1.747 3.745 1.00 90.56 81 VAL A CA 1
ATOM 658 C C . VAL A 1 81 ? -3.719 3.074 3.994 1.00 90.56 81 VAL A C 1
ATOM 660 O O . VAL A 1 81 ? -4.896 3.082 4.360 1.00 90.56 81 VAL A O 1
ATOM 663 N N . GLU A 1 82 ? -3.041 4.187 3.707 1.00 88.75 82 GLU A N 1
ATOM 664 C CA . GLU A 1 82 ? -3.608 5.529 3.844 1.00 88.75 82 GLU A CA 1
ATOM 665 C C . GLU A 1 82 ? -4.621 5.830 2.735 1.00 88.75 82 GLU A C 1
ATOM 667 O O . GLU A 1 82 ? -5.719 6.307 3.014 1.00 88.75 82 GLU A O 1
ATOM 672 N N . LEU A 1 83 ? -4.301 5.498 1.476 1.00 89.81 83 LEU A N 1
ATOM 673 C CA . LEU A 1 83 ? -5.160 5.805 0.328 1.00 89.81 83 LEU A CA 1
ATOM 674 C C . LEU A 1 83 ? -6.516 5.098 0.406 1.00 89.81 83 LEU A C 1
ATOM 676 O O . LEU A 1 83 ? -7.550 5.699 0.113 1.00 89.81 83 LEU A O 1
ATOM 680 N N . TYR A 1 84 ? -6.512 3.815 0.768 1.00 91.19 84 TYR A N 1
ATOM 681 C CA . TYR A 1 84 ? -7.739 3.024 0.845 1.00 91.19 84 TYR A CA 1
ATOM 682 C C . TYR A 1 84 ? -8.380 3.054 2.229 1.00 91.19 84 TYR A C 1
ATOM 684 O O . TYR A 1 84 ? -9.519 2.599 2.373 1.00 91.19 84 TYR A O 1
ATOM 692 N N . ASN A 1 85 ? -7.684 3.598 3.232 1.00 91.19 85 ASN A N 1
ATOM 693 C CA . ASN A 1 85 ? -8.117 3.608 4.622 1.00 91.19 85 ASN A CA 1
ATOM 694 C C . ASN A 1 85 ? -8.448 2.188 5.138 1.00 91.19 85 ASN A C 1
ATOM 696 O O . ASN A 1 85 ? -9.475 1.964 5.786 1.00 91.19 85 ASN A O 1
ATOM 700 N N . ARG A 1 86 ? -7.615 1.196 4.792 1.00 91.69 86 ARG A N 1
ATOM 701 C CA . ARG A 1 86 ? -7.781 -0.218 5.190 1.00 91.69 86 ARG A CA 1
ATOM 702 C C . ARG A 1 86 ? -6.422 -0.840 5.488 1.00 91.69 86 ARG A C 1
ATOM 704 O O . ARG A 1 86 ? -5.473 -0.482 4.798 1.00 91.69 86 ARG A O 1
ATOM 711 N N . PRO A 1 87 ? -6.315 -1.792 6.430 1.00 91.00 87 PRO A N 1
ATOM 712 C CA . PRO A 1 87 ? -5.062 -2.495 6.689 1.00 91.00 87 PRO A CA 1
ATOM 713 C C . PRO A 1 87 ? -4.529 -3.219 5.444 1.00 91.00 87 PRO A C 1
ATOM 715 O O . PRO A 1 87 ? -5.307 -3.746 4.645 1.00 91.00 87 PRO A O 1
ATOM 718 N N . VAL A 1 88 ? -3.206 -3.287 5.303 1.00 91.81 88 VAL A N 1
ATOM 719 C CA . VAL A 1 88 ? -2.531 -3.999 4.207 1.00 91.81 88 VAL A CA 1
ATOM 720 C C . VAL A 1 88 ? -1.590 -5.040 4.796 1.00 91.81 88 VAL A C 1
ATOM 722 O O . VAL A 1 88 ? -0.712 -4.714 5.591 1.00 91.81 88 VAL A O 1
ATOM 725 N N . PHE A 1 89 ? -1.747 -6.290 4.375 1.00 91.75 89 PHE A N 1
ATOM 726 C CA . PHE A 1 89 ? -0.881 -7.404 4.742 1.00 91.75 89 PHE A CA 1
ATOM 727 C C . PHE A 1 89 ? -0.070 -7.834 3.532 1.00 91.75 89 PHE A C 1
ATOM 729 O O . PHE A 1 89 ? -0.612 -8.094 2.457 1.00 91.75 89 PHE A O 1
ATOM 736 N N . TYR A 1 90 ? 1.237 -7.914 3.726 1.00 92.06 90 TYR A N 1
ATOM 737 C CA . TYR A 1 90 ? 2.195 -8.277 2.704 1.00 92.06 90 TYR A CA 1
ATOM 738 C C . TYR A 1 90 ? 2.943 -9.546 3.111 1.00 92.06 90 TYR A C 1
ATOM 740 O O . TYR A 1 90 ? 3.675 -9.553 4.101 1.00 92.06 90 TYR A O 1
ATOM 748 N N . PHE A 1 91 ? 2.794 -10.606 2.320 1.00 91.81 91 PHE A N 1
ATOM 749 C CA . PHE A 1 91 ? 3.461 -11.884 2.530 1.00 91.81 91 PHE A CA 1
ATOM 750 C C . PHE A 1 91 ? 4.694 -12.025 1.637 1.00 91.81 91 PHE A C 1
ATOM 752 O O . PHE A 1 91 ? 4.619 -11.958 0.409 1.00 91.81 91 PHE A O 1
ATOM 759 N N . SER A 1 92 ? 5.841 -12.247 2.270 1.00 91.00 92 SER A N 1
ATOM 760 C CA . SER A 1 92 ? 7.111 -12.594 1.625 1.00 91.00 92 SER A CA 1
ATOM 761 C C . SER A 1 92 ? 8.045 -13.279 2.628 1.00 91.00 92 SER A C 1
ATOM 763 O O . SER A 1 92 ? 7.647 -13.537 3.767 1.00 91.00 92 SER A O 1
ATOM 765 N N . ALA A 1 93 ? 9.305 -13.514 2.244 1.00 89.06 93 ALA A N 1
ATOM 766 C CA . ALA A 1 93 ? 10.350 -13.949 3.178 1.00 89.06 93 ALA A CA 1
ATOM 767 C C . ALA A 1 93 ? 10.476 -13.021 4.406 1.00 89.06 93 ALA A C 1
ATOM 769 O O . ALA A 1 93 ? 10.823 -13.480 5.491 1.00 89.06 93 ALA A O 1
ATOM 770 N N . TRP A 1 94 ? 10.124 -11.740 4.248 1.00 87.31 94 TRP A N 1
ATOM 771 C CA . TRP A 1 94 ? 10.019 -10.756 5.324 1.00 87.31 94 TRP A CA 1
ATOM 772 C C . TRP A 1 94 ? 8.625 -10.129 5.294 1.00 87.31 94 TRP A C 1
ATOM 774 O O . TRP A 1 94 ? 8.437 -9.002 4.835 1.00 87.31 94 TRP A O 1
ATOM 784 N N . SER A 1 95 ? 7.628 -10.916 5.704 1.00 89.31 95 SER A N 1
ATOM 785 C CA . SER A 1 95 ? 6.229 -10.479 5.736 1.00 89.31 95 SER A CA 1
ATOM 786 C C . SER A 1 95 ? 6.043 -9.265 6.651 1.00 89.31 95 SER A C 1
ATOM 788 O O . SER A 1 95 ? 6.685 -9.167 7.696 1.00 89.31 95 SER A O 1
ATOM 790 N N . GLN A 1 96 ? 5.169 -8.342 6.254 1.00 89.81 96 GLN A N 1
ATOM 791 C CA . GLN A 1 96 ? 4.891 -7.100 6.979 1.00 89.81 96 GLN A CA 1
ATOM 792 C C . GLN A 1 96 ? 3.400 -6.770 6.952 1.00 89.81 96 GLN A C 1
ATOM 794 O O . GLN A 1 96 ? 2.657 -7.229 6.084 1.00 89.81 96 GLN A O 1
ATOM 799 N N . TYR A 1 97 ? 2.973 -5.954 7.907 1.00 89.69 97 TYR A N 1
ATOM 800 C CA . TYR A 1 97 ? 1.610 -5.457 8.021 1.00 89.69 97 TYR A CA 1
ATOM 801 C C . TYR A 1 97 ? 1.626 -3.945 8.226 1.00 89.69 97 TYR A C 1
ATOM 803 O O . TYR A 1 97 ? 2.497 -3.406 8.909 1.00 89.69 97 TYR A O 1
ATOM 811 N N . PHE A 1 98 ? 0.643 -3.275 7.639 1.00 89.44 98 PHE A N 1
ATOM 812 C CA . PHE A 1 98 ? 0.494 -1.827 7.675 1.00 89.44 98 PHE A CA 1
ATOM 813 C C . PHE A 1 98 ? -0.923 -1.484 8.129 1.00 89.44 98 PHE A C 1
ATOM 815 O O . PHE A 1 98 ? -1.891 -2.114 7.690 1.00 89.44 98 PHE A O 1
ATOM 822 N N . PHE A 1 99 ? -1.045 -0.471 8.987 1.00 89.12 99 PHE A N 1
ATOM 823 C CA . PHE A 1 99 ? -2.325 0.035 9.488 1.00 89.12 99 PHE A CA 1
ATOM 824 C C . PHE A 1 99 ? -2.485 1.521 9.149 1.00 89.12 99 PHE A C 1
ATOM 826 O O . PHE A 1 99 ? -1.479 2.231 9.157 1.00 89.12 99 PHE A O 1
ATOM 833 N N . PRO A 1 100 ? -3.713 1.996 8.859 1.00 88.44 100 PRO A N 1
ATOM 834 C CA . PRO A 1 100 ? -3.955 3.418 8.658 1.00 88.44 100 PRO A CA 1
ATOM 835 C C . PRO A 1 100 ? -3.558 4.197 9.915 1.00 88.44 100 PRO A C 1
ATOM 837 O O . PRO A 1 100 ? -3.998 3.869 11.018 1.00 88.44 100 PRO A O 1
ATOM 840 N N . SER A 1 101 ? -2.729 5.220 9.745 1.00 84.44 101 SER A N 1
ATOM 841 C CA . SER A 1 101 ? -2.295 6.123 10.814 1.00 84.44 101 SER A CA 1
ATOM 842 C C . SER A 1 101 ? -3.139 7.399 10.859 1.00 84.44 101 SER A C 1
ATOM 844 O O . SER A 1 101 ? -3.414 7.939 11.940 1.00 84.44 101 SER A O 1
ATOM 846 N N . SER A 1 102 ? -3.625 7.850 9.694 1.00 80.00 102 SER A N 1
ATOM 847 C CA . SER A 1 102 ? -4.397 9.090 9.568 1.00 80.00 102 SER A CA 1
ATOM 848 C C . SER A 1 102 ? -5.843 8.982 10.060 1.00 80.00 102 SER A C 1
ATOM 850 O O . SER A 1 102 ? -6.500 10.002 10.275 1.00 80.00 102 SER A O 1
ATOM 852 N N . THR A 1 103 ? -6.345 7.769 10.298 1.00 77.75 103 THR A N 1
ATOM 853 C CA . THR A 1 103 ? -7.731 7.519 10.707 1.00 77.75 103 THR A CA 1
ATOM 854 C C . THR A 1 103 ? -7.817 6.709 11.999 1.00 77.75 103 THR A C 1
ATOM 856 O O . THR A 1 103 ? -6.865 6.064 12.433 1.00 77.75 103 THR A O 1
ATOM 859 N N . GLY A 1 104 ? -8.963 6.800 12.679 1.00 80.44 104 GLY A N 1
ATOM 860 C CA . GLY A 1 104 ? -9.267 5.924 13.812 1.00 80.44 104 GLY A CA 1
ATOM 861 C C . GLY A 1 104 ? -9.572 4.485 13.366 1.00 80.44 104 GLY A C 1
ATOM 862 O O . GLY A 1 104 ? -9.689 4.223 12.164 1.00 80.44 104 GLY A O 1
ATOM 863 N N . PRO A 1 105 ? -9.757 3.554 14.322 1.00 80.69 105 PRO A N 1
ATOM 864 C CA . PRO A 1 105 ? -10.165 2.185 14.027 1.00 80.69 105 PRO A CA 1
ATOM 865 C C . PRO A 1 105 ? -11.383 2.149 13.099 1.00 80.69 105 PRO A C 1
ATOM 867 O O . PRO A 1 105 ? -12.366 2.858 13.321 1.00 80.69 105 PRO A O 1
ATOM 870 N N . ASN A 1 106 ? -11.317 1.323 12.058 1.00 81.12 106 ASN A N 1
ATOM 871 C CA . ASN A 1 106 ? -12.390 1.171 11.085 1.00 81.12 106 ASN A CA 1
ATOM 872 C C . ASN A 1 106 ? -12.600 -0.307 10.725 1.00 81.12 106 ASN A C 1
ATOM 874 O O . ASN A 1 106 ? -11.727 -1.140 10.950 1.00 81.12 106 ASN A O 1
ATOM 878 N N . ASN A 1 107 ? -13.774 -0.616 10.168 1.00 84.56 107 ASN A N 1
ATOM 879 C CA . ASN A 1 107 ? -14.180 -1.981 9.811 1.00 84.56 107 ASN A CA 1
ATOM 880 C C . ASN A 1 107 ? -13.956 -2.293 8.322 1.00 84.56 107 ASN A C 1
ATOM 882 O O . ASN A 1 107 ? -14.620 -3.169 7.767 1.00 84.56 107 ASN A O 1
ATOM 886 N N . ASN A 1 108 ? -13.089 -1.545 7.636 1.00 87.38 108 ASN A N 1
ATOM 887 C CA . ASN A 1 108 ? -12.823 -1.829 6.234 1.00 87.38 108 ASN A CA 1
ATOM 888 C C . ASN A 1 108 ? -12.027 -3.139 6.101 1.00 87.38 108 ASN A C 1
ATOM 890 O O . ASN A 1 108 ? -11.067 -3.339 6.850 1.00 87.38 108 ASN A O 1
ATOM 894 N N . PRO A 1 109 ? -12.369 -4.014 5.136 1.00 87.56 109 PRO A N 1
ATOM 895 C CA . PRO A 1 109 ? -11.697 -5.298 5.005 1.00 87.56 109 PRO A CA 1
ATOM 896 C C . PRO A 1 109 ? -10.236 -5.111 4.564 1.00 87.56 109 PRO A C 1
ATOM 898 O O . PRO A 1 109 ? -9.958 -4.248 3.722 1.00 87.56 109 PRO A O 1
ATOM 901 N N . PRO A 1 110 ? -9.302 -5.906 5.106 1.00 90.25 110 PRO A N 1
ATOM 902 C CA . PRO A 1 110 ? -7.887 -5.807 4.778 1.00 90.25 110 PRO A CA 1
ATOM 903 C C . PRO A 1 110 ? -7.580 -6.168 3.319 1.00 90.25 110 PRO A C 1
ATOM 905 O O . PRO A 1 110 ? -8.270 -6.965 2.685 1.00 90.25 110 PRO A O 1
ATOM 908 N N . ILE A 1 111 ? -6.495 -5.596 2.798 1.00 92.25 111 ILE A N 1
ATOM 909 C CA . ILE A 1 111 ? -5.910 -5.960 1.505 1.00 92.25 111 ILE A CA 1
ATOM 910 C C . ILE A 1 111 ? -4.768 -6.941 1.766 1.00 92.25 111 ILE A C 1
ATOM 912 O O . ILE A 1 111 ? -3.849 -6.631 2.521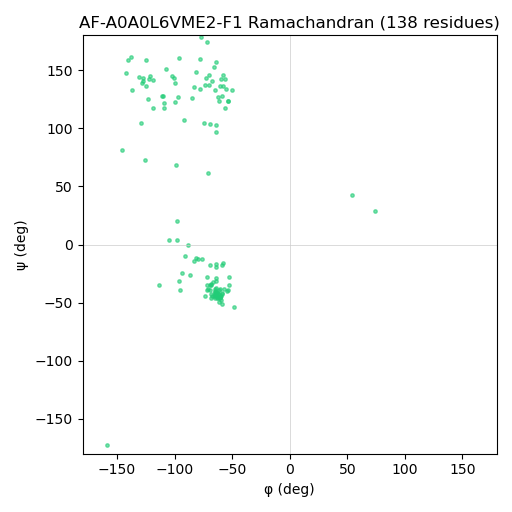 1.00 92.25 111 ILE A O 1
ATOM 916 N N . PHE A 1 112 ? -4.791 -8.099 1.109 1.00 92.56 112 PHE A N 1
ATOM 917 C CA . PHE A 1 112 ? -3.727 -9.096 1.212 1.00 92.56 112 PHE A CA 1
ATOM 918 C C . PHE A 1 112 ? -2.949 -9.190 -0.095 1.00 92.56 112 PHE A C 1
ATOM 920 O O . PHE A 1 112 ? -3.529 -9.383 -1.165 1.00 92.56 112 PHE A O 1
ATOM 927 N N . LEU A 1 113 ? -1.629 -9.085 -0.001 1.00 94.31 113 LEU A N 1
ATOM 928 C CA . LEU A 1 113 ? -0.700 -9.173 -1.121 1.00 94.31 113 LEU A CA 1
ATOM 929 C C . LEU A 1 113 ? 0.376 -10.211 -0.811 1.00 94.31 113 LEU A C 1
ATOM 931 O O . LEU A 1 113 ? 0.853 -10.284 0.318 1.00 94.31 113 LEU A O 1
ATOM 935 N N . ALA A 1 114 ? 0.816 -10.966 -1.811 1.00 93.75 114 ALA A N 1
ATOM 936 C CA . ALA A 1 114 ? 1.980 -11.841 -1.694 1.00 93.75 114 ALA A CA 1
ATOM 937 C C . ALA A 1 114 ? 2.985 -11.584 -2.813 1.00 93.75 114 ALA A C 1
ATOM 939 O O . ALA A 1 114 ? 2.599 -11.377 -3.965 1.00 93.75 114 ALA A O 1
ATOM 940 N N . LEU A 1 115 ? 4.273 -11.622 -2.469 1.00 93.75 115 LEU A N 1
ATOM 941 C CA . LEU A 1 115 ? 5.360 -11.669 -3.441 1.00 93.75 115 LEU A CA 1
ATOM 942 C C . LEU A 1 115 ? 5.594 -13.123 -3.859 1.00 93.75 115 LEU A C 1
ATOM 944 O O . LEU A 1 115 ? 5.802 -13.997 -3.016 1.00 93.75 115 LEU A O 1
ATOM 948 N N . THR A 1 116 ? 5.564 -13.383 -5.162 1.00 92.38 116 THR A N 1
ATOM 949 C CA . THR A 1 116 ? 5.910 -14.705 -5.704 1.00 92.38 116 THR A CA 1
ATOM 950 C C . THR A 1 116 ? 7.431 -14.924 -5.718 1.00 92.38 116 THR A C 1
ATOM 952 O O . THR A 1 116 ? 8.205 -14.042 -5.361 1.00 92.38 116 THR A O 1
ATOM 955 N N . SER A 1 117 ? 7.900 -16.094 -6.162 1.00 88.44 117 SER A N 1
ATOM 956 C CA . SER A 1 117 ? 9.338 -16.323 -6.393 1.00 88.44 117 SER A CA 1
ATOM 957 C C . SER A 1 117 ? 9.921 -15.435 -7.502 1.00 88.44 117 SER A C 1
ATOM 959 O O . SER A 1 117 ? 11.133 -15.238 -7.568 1.00 88.44 117 SER A O 1
ATOM 961 N N . THR A 1 118 ? 9.062 -14.889 -8.363 1.00 88.31 118 THR A N 1
ATOM 962 C CA . THR A 1 118 ? 9.409 -13.832 -9.317 1.00 88.31 118 THR A CA 1
ATOM 963 C C . THR A 1 118 ? 9.034 -12.460 -8.741 1.00 88.31 118 THR A C 1
ATOM 965 O O . THR A 1 118 ? 8.189 -12.409 -7.847 1.00 88.31 118 THR A O 1
ATOM 968 N N . PRO A 1 119 ? 9.595 -11.336 -9.233 1.00 88.81 119 PRO A N 1
ATOM 969 C CA . PRO A 1 119 ? 9.251 -9.987 -8.766 1.00 88.81 119 PRO A CA 1
ATO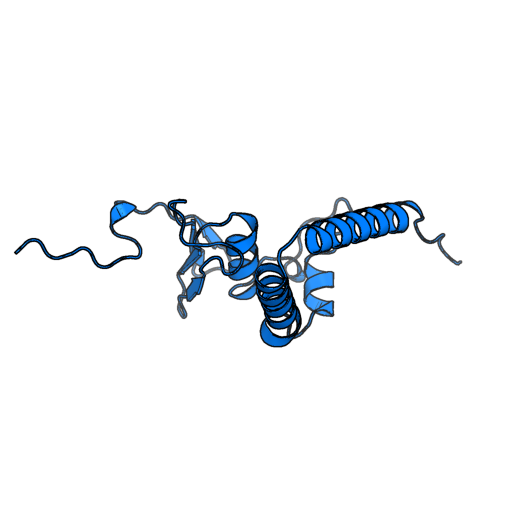M 970 C C . PRO A 1 119 ? 7.838 -9.558 -9.218 1.00 88.81 119 PRO A C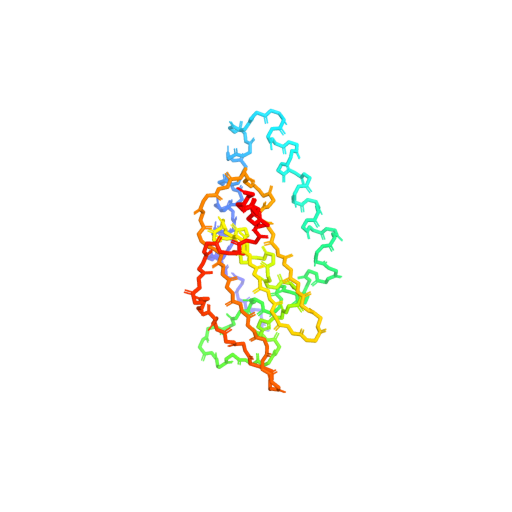 1
ATOM 972 O O . PRO A 1 119 ? 7.651 -8.623 -9.992 1.00 88.81 119 PRO A O 1
ATOM 975 N N . HIS A 1 120 ? 6.831 -10.299 -8.767 1.00 91.12 120 HIS A N 1
ATOM 976 C CA . HIS A 1 120 ? 5.430 -10.167 -9.119 1.00 91.12 120 HIS A CA 1
ATOM 977 C C . HIS A 1 120 ? 4.579 -10.304 -7.860 1.00 91.12 120 HIS A C 1
ATOM 979 O O . HIS A 1 120 ? 4.780 -11.226 -7.062 1.00 91.12 120 HIS A O 1
ATOM 985 N N . PHE A 1 121 ? 3.628 -9.384 -7.710 1.00 91.50 121 PHE A N 1
ATOM 986 C CA . PHE A 1 121 ? 2.684 -9.367 -6.603 1.00 91.50 121 PHE A CA 1
ATOM 987 C C . PHE A 1 121 ? 1.348 -9.954 -7.035 1.00 91.50 121 PHE A C 1
ATOM 989 O O . PHE A 1 121 ? 0.845 -9.634 -8.111 1.00 91.50 121 PHE A O 1
ATOM 996 N N . ILE A 1 122 ? 0.750 -10.750 -6.157 1.00 94.19 122 ILE A N 1
ATOM 997 C CA . ILE A 1 122 ? -0.603 -11.276 -6.326 1.00 94.19 122 ILE A CA 1
ATOM 998 C C . ILE A 1 122 ? -1.491 -10.795 -5.183 1.00 94.19 122 ILE A C 1
ATOM 1000 O O . ILE A 1 122 ? -1.046 -10.717 -4.038 1.00 94.19 122 ILE A O 1
ATOM 1004 N N . ALA A 1 123 ? -2.746 -10.479 -5.495 1.00 93.19 123 ALA A N 1
ATOM 1005 C CA . ALA A 1 123 ? -3.763 -10.257 -4.478 1.00 93.19 123 ALA A CA 1
ATOM 1006 C C . ALA A 1 123 ? -4.246 -11.609 -3.949 1.00 93.19 123 ALA A C 1
ATOM 1008 O O . ALA A 1 123 ? -4.534 -12.518 -4.731 1.00 93.19 123 ALA A O 1
ATOM 1009 N N . LEU A 1 124 ? -4.337 -11.736 -2.630 1.00 91.88 124 LEU A N 1
ATOM 1010 C CA . LEU A 1 124 ? -4.874 -12.924 -1.984 1.00 91.88 124 LEU A CA 1
ATOM 1011 C C . LEU A 1 124 ? -6.296 -12.658 -1.505 1.00 91.88 124 LEU A C 1
ATOM 1013 O O . LEU A 1 124 ? -6.623 -11.569 -1.035 1.00 91.88 124 LEU A O 1
ATOM 1017 N N . LYS A 1 125 ? -7.125 -13.695 -1.585 1.00 90.31 125 LYS A N 1
ATOM 1018 C CA . LYS A 1 125 ? -8.408 -13.752 -0.898 1.00 90.31 125 LYS A CA 1
ATOM 1019 C C . LYS A 1 125 ? -8.282 -14.780 0.214 1.00 90.31 125 LYS A C 1
ATOM 1021 O O . LYS A 1 125 ? -7.959 -15.934 -0.063 1.00 90.31 125 LYS A O 1
ATOM 1026 N N . MET A 1 126 ? -8.510 -14.353 1.449 1.00 86.38 126 MET A N 1
ATOM 1027 C CA . MET A 1 126 ? -8.500 -15.264 2.588 1.00 86.38 126 MET A CA 1
ATOM 1028 C C . MET A 1 126 ? -9.754 -16.135 2.548 1.00 86.38 126 MET A C 1
ATOM 1030 O O . MET A 1 126 ? -10.822 -15.675 2.148 1.00 86.38 126 MET A O 1
ATOM 1034 N N . GLU A 1 127 ? -9.617 -17.397 2.947 1.00 84.12 127 GLU A N 1
ATOM 1035 C CA . GLU A 1 127 ? -10.755 -18.317 3.040 1.00 84.12 127 GLU A CA 1
ATOM 1036 C C . GLU A 1 127 ? -11.752 -17.856 4.111 1.00 84.12 127 GLU A C 1
ATOM 1038 O O . GLU A 1 127 ? -12.961 -17.883 3.890 1.00 84.12 127 GLU A O 1
ATOM 1043 N N . ASP A 1 128 ? -11.230 -17.339 5.225 1.00 79.88 128 ASP A N 1
ATOM 1044 C CA . ASP A 1 128 ? -12.003 -16.692 6.276 1.00 79.88 128 ASP A CA 1
ATOM 1045 C C . ASP A 1 128 ? -11.391 -15.326 6.615 1.00 79.88 128 ASP A C 1
ATOM 1047 O O . ASP A 1 128 ? -10.349 -15.210 7.266 1.00 79.88 128 ASP A O 1
ATOM 1051 N N . GLU A 1 129 ? -12.052 -14.269 6.147 1.00 67.75 129 GLU A N 1
ATOM 1052 C CA . GLU A 1 129 ? -11.647 -12.880 6.384 1.00 67.75 129 GLU A CA 1
ATOM 1053 C C . GLU A 1 129 ? 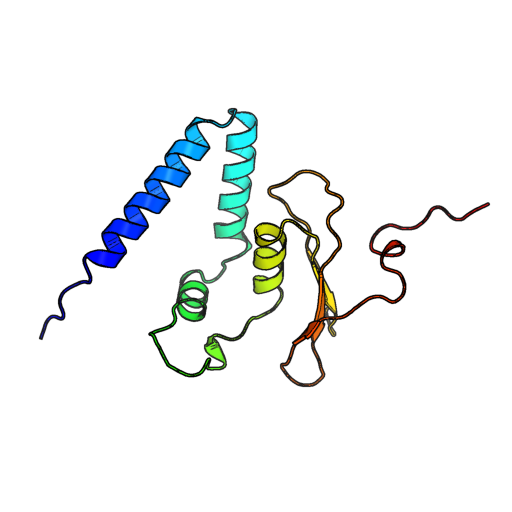-11.836 -12.457 7.855 1.00 67.75 129 GLU A C 1
ATOM 1055 O O . GLU A 1 129 ? -11.208 -11.497 8.298 1.00 67.75 129 GLU A O 1
ATOM 1060 N N . THR A 1 130 ? -12.642 -13.184 8.641 1.00 69.75 130 THR A N 1
ATOM 1061 C CA . THR A 1 130 ? -12.922 -12.869 10.055 1.00 69.75 130 THR A CA 1
ATOM 1062 C C . THR A 1 130 ? -11.809 -13.307 11.011 1.00 69.75 130 THR A C 1
ATOM 1064 O O . THR A 1 130 ? -11.793 -12.901 12.176 1.00 69.75 130 THR A O 1
ATOM 1067 N N . LEU A 1 131 ? -10.861 -14.121 10.535 1.00 65.31 131 LEU A N 1
ATOM 1068 C CA . LEU A 1 131 ? -9.703 -14.595 11.304 1.00 65.31 131 LEU A CA 1
ATOM 1069 C C . LEU A 1 131 ? -8.495 -13.652 11.231 1.00 65.31 131 LEU A C 1
ATOM 1071 O O . LEU A 1 131 ? -7.458 -13.939 11.823 1.00 65.31 131 LEU A O 1
ATOM 1075 N N . SER A 1 132 ? -8.597 -12.539 10.501 1.00 60.25 132 SER A N 1
ATOM 1076 C CA . SER A 1 132 ? -7.495 -11.596 10.304 1.00 60.25 132 SER A CA 1
ATOM 1077 C C . SER A 1 132 ? -7.875 -10.170 10.717 1.00 60.25 132 SER A C 1
ATOM 1079 O O . SER A 1 132 ? -8.942 -9.699 10.331 1.00 60.25 132 SER A O 1
ATOM 1081 N N . PRO A 1 133 ? -7.008 -9.425 11.433 1.00 59.25 133 PRO A N 1
ATOM 1082 C CA . PRO A 1 133 ? -5.752 -9.832 12.079 1.00 59.25 133 PRO A CA 1
ATOM 1083 C C . PRO A 1 133 ? -5.890 -10.121 13.583 1.00 59.25 133 PRO A C 1
ATOM 1085 O O . PRO A 1 133 ? -4.886 -10.328 14.262 1.00 59.25 133 PRO A O 1
ATOM 1088 N N . ALA A 1 134 ? -7.102 -10.060 14.138 1.00 55.25 134 ALA A N 1
ATOM 1089 C CA . ALA A 1 134 ? -7.294 -10.141 15.578 1.00 55.25 134 ALA A CA 1
ATOM 1090 C C . ALA A 1 134 ? -7.318 -11.604 16.063 1.00 55.25 134 ALA A C 1
ATOM 1092 O O . ALA A 1 134 ? -8.028 -12.424 15.475 1.00 55.25 134 ALA A O 1
ATOM 1093 N N . PRO A 1 135 ? -6.619 -11.933 17.168 1.00 52.78 135 PRO A N 1
ATOM 1094 C CA . PRO A 1 135 ? -6.857 -13.173 17.892 1.00 52.78 135 PRO A CA 1
ATOM 1095 C C . PRO A 1 135 ? -8.345 -13.269 18.228 1.00 52.78 135 PRO A C 1
ATOM 1097 O O . PRO A 1 135 ? -8.899 -12.370 18.866 1.00 52.78 135 PRO A O 1
ATOM 1100 N N . GLN A 1 136 ? -9.006 -14.342 17.802 1.00 60.25 136 GLN A N 1
ATOM 1101 C CA . GLN A 1 136 ? -10.359 -14.600 18.272 1.00 60.25 136 GLN A CA 1
ATOM 1102 C C . GLN A 1 136 ? -10.283 -15.076 19.722 1.00 60.25 136 GLN A C 1
ATOM 1104 O O . GLN A 1 136 ? -9.424 -15.888 20.075 1.00 60.25 136 GLN A O 1
ATOM 1109 N N . TYR A 1 137 ? -11.179 -14.569 20.573 1.00 55.16 137 TYR A N 1
ATOM 1110 C CA . TYR A 1 137 ? -11.358 -15.140 21.902 1.00 55.16 137 TYR A CA 1
ATOM 1111 C C . TYR A 1 137 ? -11.689 -16.621 21.730 1.00 55.16 137 TYR A C 1
ATOM 1113 O O . TYR A 1 137 ? -12.704 -16.969 21.120 1.00 55.16 137 TYR A O 1
ATOM 1121 N N . GLY A 1 138 ? -10.812 -17.487 22.242 1.00 46.53 138 GLY A N 1
ATOM 1122 C CA . GLY A 1 138 ? -11.090 -18.911 22.326 1.00 46.53 138 GLY A CA 1
ATOM 1123 C C . GLY A 1 138 ? -12.418 -19.089 23.048 1.00 46.53 138 GLY A C 1
ATOM 1124 O O . GLY A 1 138 ? -12.602 -18.567 24.148 1.00 46.53 138 GLY A O 1
ATOM 1125 N N . LYS A 1 139 ? -13.368 -19.765 22.400 1.00 51.94 139 LYS A N 1
ATOM 1126 C CA . LYS A 1 139 ? -14.581 -20.211 23.079 1.00 51.94 139 LYS A CA 1
ATOM 1127 C C . LYS A 1 139 ? -14.137 -21.222 24.137 1.00 51.94 139 LYS A C 1
ATOM 1129 O O . LYS A 1 139 ? -13.765 -22.335 23.777 1.00 51.94 139 LYS A O 1
ATOM 1134 N N . ASN A 1 140 ? -14.105 -20.785 25.394 1.00 46.12 140 ASN A N 1
ATOM 1135 C CA . ASN A 1 140 ? -14.032 -21.674 26.553 1.00 46.12 140 ASN A CA 1
ATOM 1136 C C . ASN A 1 140 ? -15.346 -22.443 26.698 1.00 46.12 140 ASN A C 1
ATOM 1138 O O . ASN A 1 140 ? -16.408 -21.821 26.459 1.00 46.12 140 ASN A O 1
#

Solvent-accessible surface area (backbone atoms only — not comparable to full-atom values): 8771 Å² total; per-residue (Å²): 137,84,77,81,78,68,68,67,60,60,53,56,52,50,52,53,51,52,52,52,53,53,53,56,68,74,44,52,73,68,59,38,50,56,51,48,52,50,51,48,45,46,57,69,75,65,38,89,49,55,67,59,52,51,57,33,70,59,73,74,89,95,62,84,89,50,78,80,50,54,88,50,82,68,66,47,44,56,54,49,6,57,74,70,59,21,34,29,37,39,43,50,102,78,56,50,77,35,67,42,78,94,53,77,96,74,89,52,74,67,47,38,37,33,54,53,101,53,106,46,79,44,79,56,80,68,95,59,64,83,68,59,90,56,84,73,81,76,87,125

Sequence (140 aa):
DLTPLDYSQTSHTKEKITRIQASLQTMTPFEREKHLDSIEWILEGFFHNLENMAAQIWVDKNKPCVISHWMSMPTTGNLLVELYNRPVFYFSAWSQYFFPSSTGPNNNPPIFLALTSTPHFIALKMEDETLSPAPQYGKN

Radius of gyration: 19.23 Å; Cα contacts (8 Å, |Δi|>4): 108; chains: 1; bounding box: 31×48×54 Å